Protein AF-A0A3D2GHS1-F1 (afdb_monomer)

Solvent-accessible surface area (backbone atoms only — not comparable to full-atom values): 6713 Å² total; per-residue (Å²): 145,74,76,68,69,67,59,64,66,64,78,75,52,64,68,29,46,58,65,53,47,13,62,74,72,74,47,53,52,70,56,50,51,50,31,44,78,68,70,73,41,87,66,47,79,58,88,96,42,57,37,30,48,46,70,58,51,56,49,49,53,73,76,35,64,74,86,69,61,77,65,59,56,56,53,44,51,57,50,50,48,55,48,50,61,51,25,64,77,65,73,54,51,75,66,57,54,54,51,50,57,51,51,56,54,51,49,61,63,72,78,105

Radius of gyration: 18.43 Å; Cα contacts (8 Å, |Δi|>4): 65; chains: 1; bounding box: 48×38×33 Å

Sequence (112 aa):
MLYFTREVSTMIKAIMNVEDVARYLGFSVKKIYRLVETNKMPASKVGRQYRFIKDVVDRWLKDSDILIRPDWDKRLDTVLGRMRARASRKNISTEDIAREINQVRSQRRADA

Secondary structure (DSSP, 8-state):
--SSHHHHHGGG-SEE-HHHHHHHHT--HHHHHHHHHTT-S--EEETTEEEEEHHHHHHHHHHSGGGSSTHHHHHHHHHHHHHHHHHHTTT--HHHHHHHHHHHHHHHHH--

pLDDT: mean 71.22, std 17.88, range [35.19, 96.94]

Structure (mmCIF, N/CA/C/O backbone):
data_AF-A0A3D2GHS1-F1
#
_entry.id   AF-A0A3D2GHS1-F1
#
loop_
_atom_site.group_PDB
_atom_site.id
_atom_site.type_symbol
_atom_site.label_atom_id
_atom_site.label_alt_id
_atom_site.label_comp_id
_atom_site.label_asym_id
_atom_site.label_entity_id
_atom_site.label_seq_id
_atom_site.pdbx_PDB_ins_code
_atom_site.Cartn_x
_atom_site.Cartn_y
_atom_site.Cartn_z
_atom_site.occupancy
_atom_site.B_iso_or_equiv
_atom_site.auth_seq_id
_atom_site.auth_comp_id
_atom_site.auth_asym_id
_atom_site.auth_atom_id
_atom_site.pdbx_PDB_model_num
ATOM 1 N N . MET A 1 1 ? -12.716 25.317 -10.567 1.00 46.97 1 MET A N 1
ATOM 2 C CA . MET A 1 1 ? -13.426 24.110 -11.049 1.00 46.97 1 MET A CA 1
ATOM 3 C C . MET A 1 1 ? -12.522 23.295 -11.988 1.00 46.97 1 MET A C 1
ATOM 5 O O . MET A 1 1 ? -12.867 23.076 -13.133 1.00 46.97 1 MET A O 1
ATOM 9 N N . LEU A 1 2 ? -11.335 22.876 -11.523 1.00 43.06 2 LEU A N 1
ATOM 10 C CA . LEU A 1 2 ? -10.366 22.089 -12.318 1.00 43.06 2 LEU A CA 1
ATOM 11 C C . LEU A 1 2 ? -9.670 20.978 -11.503 1.00 43.06 2 LEU A C 1
ATOM 13 O O . LEU A 1 2 ? -8.741 20.342 -11.982 1.00 43.06 2 LEU A O 1
ATOM 17 N N . TYR A 1 3 ? -10.112 20.713 -10.269 1.00 35.19 3 TYR A N 1
ATOM 18 C CA . TYR A 1 3 ? -9.462 19.718 -9.405 1.00 35.19 3 TYR A CA 1
ATOM 19 C C . TYR A 1 3 ? -9.993 18.290 -9.602 1.00 35.19 3 TYR A C 1
ATOM 21 O O . TYR A 1 3 ? -9.329 17.341 -9.205 1.00 35.19 3 TYR A O 1
ATOM 29 N N . PHE A 1 4 ? -11.150 18.126 -10.254 1.00 43.00 4 PHE A N 1
ATOM 30 C CA . PHE A 1 4 ? -11.831 16.831 -10.370 1.00 43.00 4 PHE A CA 1
ATOM 31 C C . PHE A 1 4 ? -11.315 15.960 -11.531 1.00 43.00 4 PHE A C 1
ATOM 33 O O . PHE A 1 4 ? -11.301 14.737 -11.443 1.00 43.00 4 PHE A O 1
ATOM 40 N N . THR A 1 5 ? -10.810 16.565 -12.610 1.00 45.31 5 THR A N 1
ATOM 41 C CA . THR A 1 5 ? -10.343 15.828 -13.801 1.00 45.31 5 THR A CA 1
ATOM 42 C C . THR A 1 5 ? -9.031 15.070 -13.581 1.00 45.31 5 THR A C 1
ATOM 44 O O . THR A 1 5 ? -8.785 14.065 -14.247 1.00 45.31 5 THR A O 1
ATOM 47 N N . ARG A 1 6 ? -8.192 15.490 -12.625 1.00 47.44 6 ARG A N 1
ATOM 48 C CA . ARG A 1 6 ? -6.898 14.834 -12.356 1.00 47.44 6 ARG A CA 1
ATOM 49 C C . ARG A 1 6 ? -7.046 13.483 -11.645 1.00 47.44 6 ARG A C 1
ATOM 51 O O . ARG A 1 6 ? -6.188 12.615 -11.790 1.00 47.44 6 ARG A O 1
ATOM 58 N N . GLU A 1 7 ? -8.128 13.293 -10.895 1.00 49.94 7 GLU A N 1
ATOM 59 C CA . GLU A 1 7 ? -8.328 12.105 -10.060 1.00 49.94 7 GLU A CA 1
ATOM 60 C C . GLU A 1 7 ? -8.790 10.896 -10.893 1.00 49.94 7 GLU A C 1
ATOM 62 O O . GLU A 1 7 ? -8.254 9.797 -10.744 1.00 49.94 7 GLU A O 1
ATOM 67 N N . VAL A 1 8 ? -9.670 11.121 -11.875 1.00 49.28 8 VAL A N 1
ATOM 68 C CA . VAL A 1 8 ? -10.213 10.065 -12.752 1.00 49.28 8 VAL A CA 1
ATOM 69 C C . VAL A 1 8 ? -9.146 9.482 -13.692 1.00 49.28 8 VAL A C 1
ATOM 71 O O . VAL A 1 8 ? -9.119 8.276 -13.923 1.00 49.28 8 VAL A O 1
ATOM 74 N N . SER A 1 9 ? -8.191 10.294 -14.163 1.00 49.38 9 SER A N 1
ATOM 75 C CA . SER A 1 9 ? -7.097 9.828 -15.038 1.00 49.38 9 SER A CA 1
ATOM 76 C C . SER A 1 9 ? -6.166 8.809 -14.358 1.00 49.38 9 SER A C 1
ATOM 78 O O . SER A 1 9 ? -5.559 7.974 -15.027 1.00 49.38 9 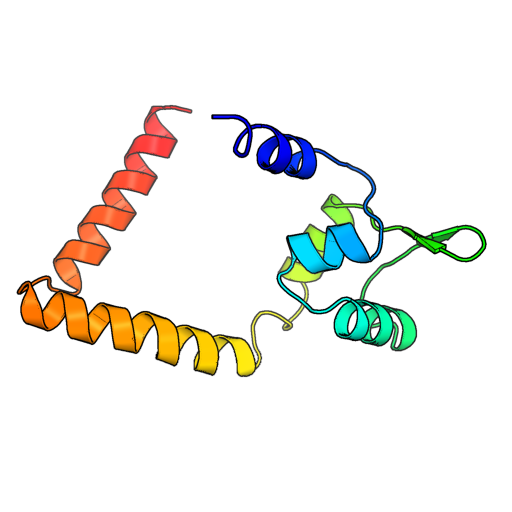SER A O 1
ATOM 80 N N . THR A 1 10 ? -6.093 8.815 -13.022 1.00 52.06 10 THR A N 1
ATOM 81 C CA . THR A 1 10 ? -5.255 7.872 -12.262 1.00 52.06 10 THR A CA 1
ATOM 82 C C . THR A 1 10 ? -5.864 6.460 -12.223 1.00 52.06 10 THR A C 1
ATOM 84 O O . THR A 1 10 ? -5.143 5.483 -12.036 1.00 52.06 10 THR A O 1
ATOM 87 N N . MET A 1 11 ? -7.177 6.319 -12.446 1.00 51.94 11 MET A N 1
ATOM 88 C CA . MET A 1 11 ? -7.897 5.050 -12.278 1.00 51.94 11 MET A CA 1
ATOM 89 C C . MET A 1 11 ? -7.727 4.032 -13.423 1.00 51.94 11 MET A C 1
ATOM 91 O O . MET A 1 11 ? -8.156 2.891 -13.263 1.00 51.94 11 MET A O 1
ATOM 95 N N . ILE A 1 12 ? -7.070 4.390 -14.537 1.00 52.94 12 ILE A N 1
ATOM 96 C CA . ILE A 1 12 ? -6.928 3.529 -15.736 1.00 52.94 12 ILE A CA 1
ATOM 97 C C . ILE A 1 12 ? -5.456 3.358 -16.156 1.00 52.94 12 ILE A C 1
ATOM 99 O O . ILE A 1 12 ? -5.125 3.280 -17.336 1.00 52.94 12 ILE A O 1
ATOM 103 N N . LYS A 1 13 ? -4.513 3.335 -15.210 1.00 63.03 13 LYS A N 1
ATOM 104 C CA . LYS A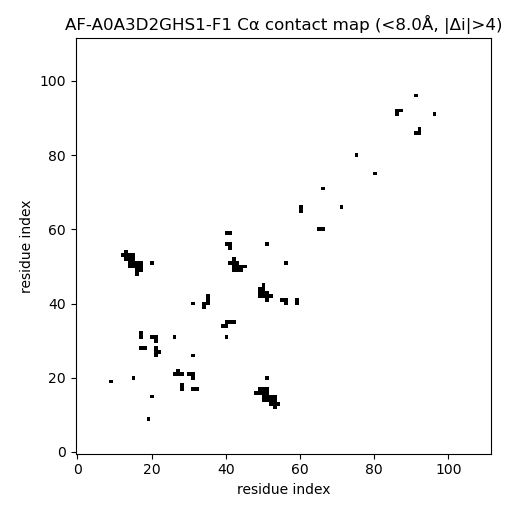 1 13 ? -3.109 3.061 -15.547 1.00 63.03 13 LYS A CA 1
ATOM 105 C C . LYS A 1 13 ? -2.794 1.586 -15.312 1.00 63.03 13 LYS A C 1
ATOM 107 O O . LYS A 1 13 ? -2.743 1.138 -14.171 1.00 63.03 13 LYS A O 1
ATOM 112 N N . ALA A 1 14 ? -2.555 0.841 -16.393 1.00 82.94 14 ALA A N 1
ATOM 113 C CA . ALA A 1 14 ? -2.209 -0.583 -16.319 1.00 82.94 14 ALA A CA 1
ATOM 114 C C . ALA A 1 14 ? -0.892 -0.832 -15.556 1.00 82.94 14 ALA A C 1
ATOM 116 O O . ALA A 1 14 ? -0.761 -1.837 -14.860 1.00 82.94 14 ALA A O 1
ATOM 117 N N . ILE A 1 15 ? 0.060 0.108 -15.655 1.00 91.50 15 ILE A N 1
ATOM 118 C CA . ILE A 1 15 ? 1.361 0.061 -14.976 1.00 91.50 15 ILE A CA 1
ATOM 119 C C . ILE A 1 15 ? 1.510 1.260 -14.035 1.00 91.50 15 ILE A C 1
ATOM 121 O O . ILE A 1 15 ? 1.553 2.416 -14.464 1.00 91.50 15 ILE A O 1
ATOM 125 N N . MET A 1 16 ? 1.672 0.975 -12.751 1.00 92.81 16 MET A N 1
ATOM 126 C CA . MET A 1 16 ? 1.856 1.945 -11.676 1.00 92.81 16 MET A CA 1
ATOM 127 C C . MET A 1 16 ? 3.324 2.016 -11.232 1.00 92.81 16 MET A C 1
ATOM 129 O O . MET A 1 16 ? 4.074 1.041 -11.340 1.00 92.81 16 MET A O 1
ATOM 133 N N . ASN A 1 17 ? 3.751 3.182 -10.743 1.00 95.31 17 ASN A N 1
ATOM 134 C CA . ASN A 1 17 ? 4.965 3.318 -9.928 1.00 95.31 17 ASN A CA 1
ATOM 135 C C . ASN A 1 17 ? 4.619 3.172 -8.431 1.00 95.31 17 ASN A C 1
ATOM 137 O O . ASN A 1 17 ? 3.470 2.914 -8.067 1.00 95.31 17 ASN A O 1
ATOM 141 N N . VAL A 1 18 ? 5.615 3.324 -7.558 1.00 95.25 18 VAL A N 1
ATOM 142 C CA . VAL A 1 18 ? 5.438 3.174 -6.105 1.00 95.25 18 VAL A CA 1
ATOM 143 C C . VAL A 1 18 ? 4.450 4.205 -5.551 1.00 95.25 18 VAL A C 1
ATOM 145 O O . VAL A 1 18 ? 3.630 3.871 -4.698 1.00 95.25 18 VAL A O 1
ATOM 148 N N . GLU A 1 19 ? 4.493 5.445 -6.037 1.00 93.44 19 GLU A N 1
ATOM 149 C CA . GLU A 1 19 ? 3.606 6.530 -5.611 1.00 93.44 19 GLU A CA 1
ATOM 150 C C . GLU A 1 19 ? 2.154 6.289 -6.034 1.00 93.44 19 GLU A C 1
ATOM 152 O O . GLU A 1 19 ? 1.232 6.525 -5.252 1.00 93.44 19 GLU A O 1
ATOM 157 N N . ASP A 1 20 ? 1.952 5.801 -7.257 1.00 89.56 20 ASP A N 1
ATOM 158 C CA . ASP A 1 20 ? 0.650 5.444 -7.811 1.00 89.56 20 ASP A CA 1
ATOM 159 C C . ASP A 1 20 ? 0.034 4.300 -6.993 1.00 89.56 20 ASP A C 1
ATOM 161 O O . ASP A 1 20 ? -1.113 4.412 -6.569 1.00 89.56 20 ASP A O 1
ATOM 165 N N . VAL A 1 21 ? 0.809 3.261 -6.662 1.00 89.25 21 VAL A N 1
ATOM 166 C CA . VAL A 1 21 ? 0.358 2.159 -5.793 1.00 89.25 21 VAL A CA 1
ATOM 167 C C . VAL A 1 21 ? 0.077 2.6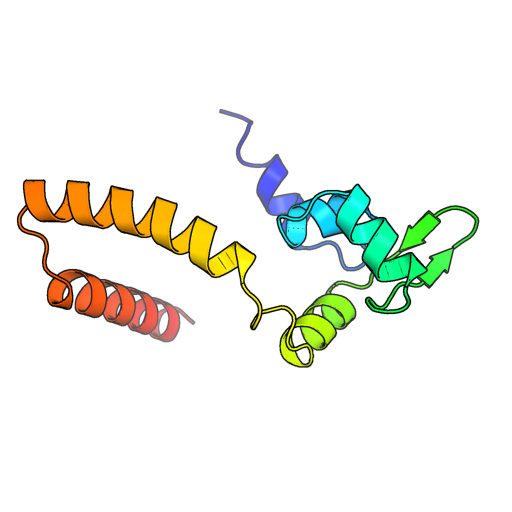25 -4.369 1.00 89.25 21 VAL A C 1
ATOM 169 O O . VAL A 1 21 ? -0.928 2.237 -3.780 1.00 89.25 21 VAL A O 1
ATOM 172 N N . ALA A 1 22 ? 0.944 3.458 -3.794 1.00 85.88 22 ALA A N 1
ATOM 173 C CA . ALA A 1 22 ? 0.746 3.999 -2.454 1.00 85.88 22 ALA A CA 1
ATOM 174 C C . ALA A 1 22 ? -0.583 4.764 -2.366 1.00 85.88 22 ALA A C 1
ATOM 176 O O . ALA A 1 22 ? -1.375 4.533 -1.451 1.00 85.88 22 ALA A O 1
ATOM 177 N N . ARG A 1 23 ? -0.863 5.607 -3.367 1.00 82.12 23 ARG A N 1
ATOM 178 C CA . ARG A 1 23 ? -2.136 6.322 -3.503 1.00 82.12 23 ARG A CA 1
ATOM 179 C C . ARG A 1 23 ? -3.300 5.355 -3.712 1.00 82.12 23 ARG A C 1
ATOM 181 O O . ARG A 1 23 ? -4.306 5.485 -3.025 1.00 82.12 23 ARG A O 1
ATOM 188 N N . TYR A 1 24 ? -3.141 4.381 -4.607 1.00 82.56 24 TYR A N 1
ATOM 189 C CA . TYR A 1 24 ? -4.161 3.388 -4.943 1.00 82.56 24 TYR A CA 1
ATOM 190 C C . TYR A 1 24 ? -4.595 2.557 -3.727 1.00 82.56 24 TYR A C 1
ATOM 192 O O . TYR A 1 24 ? -5.786 2.367 -3.501 1.00 82.56 24 TYR A O 1
ATOM 200 N N . LEU A 1 25 ? -3.639 2.121 -2.903 1.00 81.88 25 LEU A N 1
ATOM 201 C CA . LEU A 1 25 ? -3.886 1.303 -1.709 1.00 81.88 25 LEU A CA 1
ATOM 202 C C . LEU A 1 25 ? -4.145 2.124 -0.437 1.00 81.88 25 LEU A C 1
ATOM 204 O O . LEU A 1 25 ? -4.447 1.561 0.615 1.00 81.88 25 LEU A O 1
ATOM 208 N N . GLY A 1 26 ? -3.974 3.448 -0.493 1.00 76.31 26 GLY A N 1
ATOM 209 C CA . GLY A 1 26 ? -4.033 4.317 0.685 1.00 76.31 26 GLY A CA 1
ATOM 210 C C . GLY A 1 26 ? -2.923 4.041 1.709 1.00 76.31 26 GLY A C 1
ATOM 211 O O . GLY A 1 26 ? -3.119 4.253 2.909 1.00 76.31 26 GLY A O 1
ATOM 212 N N . PHE A 1 27 ? -1.770 3.544 1.259 1.00 82.88 27 PHE A N 1
ATOM 213 C CA . PHE A 1 27 ? -0.589 3.268 2.079 1.00 82.88 27 PHE A CA 1
ATOM 214 C C . PHE A 1 27 ? 0.477 4.350 1.904 1.00 82.88 27 PHE A C 1
ATOM 216 O O . PHE A 1 27 ? 0.494 5.091 0.927 1.00 82.88 27 PHE A O 1
ATOM 223 N N . SER A 1 28 ? 1.414 4.438 2.850 1.00 86.50 28 SER A N 1
ATOM 224 C CA . SER A 1 28 ? 2.594 5.278 2.654 1.00 86.50 28 SER A CA 1
ATOM 225 C C . SER A 1 28 ? 3.547 4.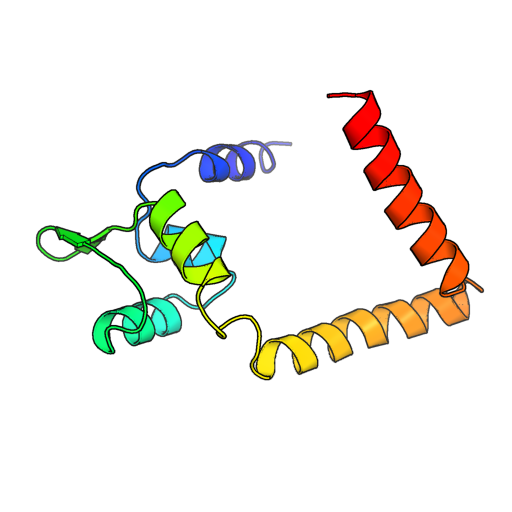635 1.644 1.00 86.50 28 SER A C 1
ATOM 227 O O . SER A 1 28 ? 3.705 3.414 1.615 1.00 86.50 28 SER A O 1
ATOM 229 N N . VAL A 1 29 ? 4.260 5.459 0.875 1.00 91.81 29 VAL A N 1
ATOM 230 C CA . VAL A 1 29 ? 5.331 5.014 -0.038 1.00 91.81 29 VAL A CA 1
ATOM 231 C C . VAL A 1 29 ? 6.349 4.125 0.691 1.00 91.81 29 VAL A C 1
ATOM 233 O O . VAL A 1 29 ? 6.719 3.064 0.196 1.00 91.81 29 VAL A O 1
ATOM 236 N N . LYS A 1 30 ? 6.716 4.484 1.931 1.00 93.19 30 LYS A N 1
ATOM 237 C CA . LYS A 1 30 ? 7.591 3.678 2.802 1.00 93.19 30 LYS A CA 1
ATOM 238 C C . LYS A 1 30 ? 7.036 2.274 3.070 1.00 93.19 30 LYS A C 1
ATOM 240 O O . LYS A 1 30 ? 7.801 1.314 3.117 1.00 93.19 30 LYS A O 1
ATOM 245 N N . LYS A 1 31 ? 5.719 2.141 3.267 1.00 90.06 31 LYS A N 1
ATOM 246 C CA . LYS A 1 31 ? 5.072 0.835 3.453 1.00 90.06 31 LYS A CA 1
ATOM 247 C C . LYS A 1 31 ? 5.134 0.011 2.168 1.00 90.06 31 LYS A C 1
ATOM 249 O O . LYS A 1 31 ? 5.422 -1.176 2.263 1.00 90.06 31 LYS A O 1
ATOM 254 N N . ILE A 1 32 ? 4.933 0.627 1.001 1.00 93.00 32 ILE A N 1
ATOM 255 C CA . ILE A 1 32 ? 5.067 -0.067 -0.289 1.00 93.00 32 ILE A CA 1
ATOM 256 C C . ILE A 1 32 ? 6.498 -0.575 -0.493 1.00 93.00 32 ILE A C 1
ATOM 258 O O . ILE A 1 32 ? 6.668 -1.763 -0.749 1.00 93.00 32 ILE A O 1
ATOM 262 N N . TYR A 1 33 ? 7.523 0.261 -0.283 1.00 95.19 33 TYR A N 1
ATOM 263 C CA . TYR A 1 33 ? 8.924 -0.183 -0.356 1.00 95.19 33 TYR A CA 1
ATOM 264 C C . TYR A 1 33 ? 9.201 -1.369 0.566 1.00 95.19 33 TYR A C 1
ATOM 266 O O . TYR A 1 33 ? 9.691 -2.392 0.104 1.00 95.19 33 TYR A O 1
ATOM 274 N N . ARG A 1 34 ? 8.786 -1.289 1.837 1.00 93.38 34 ARG A N 1
ATOM 275 C CA . ARG A 1 34 ? 8.947 -2.396 2.789 1.00 93.38 34 ARG A CA 1
ATOM 276 C C . ARG A 1 34 ? 8.283 -3.682 2.296 1.00 93.38 34 ARG A C 1
ATOM 278 O O . ARG A 1 34 ? 8.848 -4.757 2.460 1.00 93.38 34 ARG A O 1
ATOM 285 N N . LEU A 1 35 ? 7.073 -3.598 1.744 1.00 91.00 35 LEU A N 1
ATOM 286 C CA . LEU A 1 35 ? 6.359 -4.772 1.237 1.00 91.00 35 LEU A CA 1
ATOM 287 C C . LEU A 1 35 ? 7.086 -5.405 0.047 1.00 91.00 35 LEU A C 1
ATOM 289 O O . LEU A 1 35 ? 7.185 -6.625 -0.009 1.00 91.00 35 LEU A O 1
ATOM 293 N N . VAL A 1 36 ? 7.636 -4.596 -0.857 1.00 94.81 36 VAL A N 1
ATOM 294 C CA . VAL A 1 36 ? 8.426 -5.089 -1.993 1.00 94.81 36 VAL A CA 1
ATOM 295 C C . VAL A 1 36 ? 9.757 -5.685 -1.530 1.00 94.81 36 VAL A C 1
ATOM 297 O O . VAL A 1 36 ? 10.082 -6.807 -1.892 1.00 94.81 36 VAL A O 1
ATOM 300 N N . GLU A 1 37 ? 10.502 -4.983 -0.675 1.00 93.12 37 GLU A N 1
ATOM 301 C CA . GLU A 1 37 ? 11.806 -5.425 -0.152 1.00 93.12 37 GLU A CA 1
ATOM 302 C C . GLU A 1 37 ? 11.709 -6.706 0.684 1.00 93.12 37 GLU A C 1
ATOM 304 O O . GLU A 1 37 ? 12.642 -7.502 0.714 1.00 93.12 37 GLU A O 1
ATOM 309 N N . THR A 1 38 ? 10.570 -6.926 1.348 1.00 91.44 38 THR A N 1
ATOM 310 C CA . THR A 1 38 ? 10.299 -8.158 2.106 1.00 91.44 38 THR A CA 1
ATOM 311 C C . THR A 1 38 ? 9.640 -9.254 1.266 1.00 91.44 38 THR A C 1
ATOM 313 O O . THR A 1 38 ? 9.199 -10.252 1.831 1.00 91.44 38 THR A O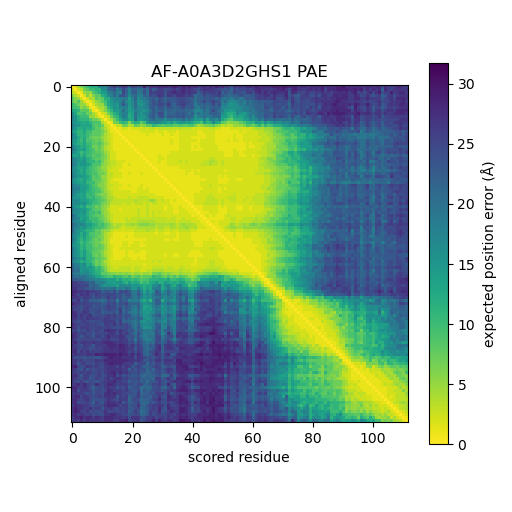 1
ATOM 316 N N . ASN A 1 39 ? 9.559 -9.087 -0.062 1.00 90.25 39 ASN A N 1
ATOM 317 C CA . ASN A 1 39 ? 8.892 -10.000 -1.002 1.00 90.25 39 ASN A CA 1
ATOM 318 C C . ASN A 1 39 ? 7.426 -10.306 -0.641 1.00 90.25 39 ASN A C 1
ATOM 320 O O . ASN A 1 39 ? 6.886 -11.350 -0.997 1.00 90.25 39 ASN A O 1
ATOM 324 N N . LYS A 1 40 ? 6.762 -9.388 0.068 1.00 88.00 40 LYS A N 1
ATOM 325 C CA . LYS A 1 40 ? 5.356 -9.506 0.478 1.00 88.00 40 LYS A CA 1
ATOM 326 C C . LYS A 1 40 ? 4.386 -8.890 -0.518 1.00 88.00 40 LYS A C 1
ATOM 328 O O . LYS A 1 40 ? 3.187 -9.023 -0.313 1.00 88.00 40 LYS A O 1
ATOM 333 N N . MET A 1 41 ? 4.876 -8.206 -1.550 1.00 91.88 41 MET A N 1
ATOM 334 C CA . MET A 1 41 ? 4.071 -7.599 -2.608 1.00 91.88 41 MET A CA 1
ATOM 335 C C . MET A 1 41 ? 4.714 -7.851 -3.977 1.00 91.88 41 MET A C 1
ATOM 337 O O . MET A 1 41 ? 5.918 -7.623 -4.117 1.00 91.88 41 MET A O 1
ATOM 341 N N . PRO A 1 42 ? 3.940 -8.269 -4.995 1.00 93.88 42 PRO A N 1
ATOM 342 C CA . PRO A 1 42 ? 4.466 -8.469 -6.337 1.00 93.88 42 PRO A CA 1
ATOM 343 C C . PRO A 1 42 ? 4.845 -7.132 -6.981 1.00 93.88 42 PRO A C 1
ATOM 345 O O . PRO A 1 42 ? 4.044 -6.198 -7.038 1.00 93.88 42 PRO A O 1
ATOM 348 N N . ALA A 1 43 ? 6.068 -7.059 -7.500 1.00 96.44 43 ALA A N 1
ATOM 349 C CA . ALA A 1 43 ? 6.582 -5.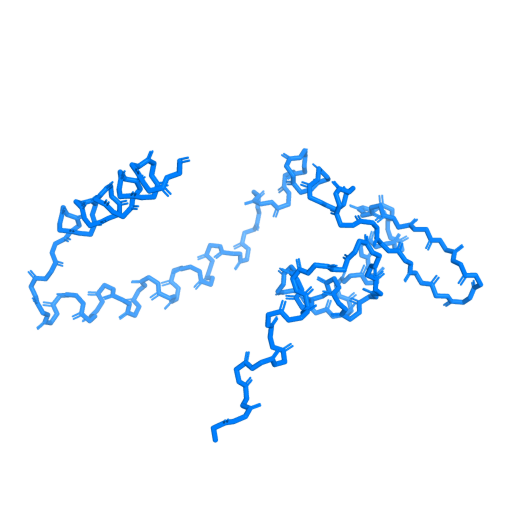918 -8.245 1.00 96.44 43 ALA A CA 1
ATOM 350 C C . ALA A 1 43 ? 7.635 -6.372 -9.261 1.00 96.44 43 ALA A C 1
ATOM 352 O O . ALA A 1 43 ? 8.375 -7.326 -9.021 1.00 96.44 43 ALA A O 1
ATOM 353 N N . SER A 1 44 ? 7.752 -5.650 -10.373 1.00 95.56 44 SER A N 1
ATOM 354 C CA . SER A 1 44 ? 8.837 -5.823 -11.340 1.00 95.56 44 SER A CA 1
ATOM 355 C C . SER A 1 44 ? 9.879 -4.728 -11.144 1.00 95.56 44 SER A C 1
ATOM 357 O O . SER A 1 44 ? 9.548 -3.540 -11.125 1.00 95.56 44 SER A O 1
ATOM 359 N N . LYS A 1 45 ? 11.152 -5.110 -11.020 1.00 94.44 45 LYS A N 1
ATOM 360 C CA . LYS A 1 45 ? 12.262 -4.155 -10.971 1.00 94.44 45 LYS A CA 1
ATOM 361 C C . LYS A 1 45 ? 12.701 -3.817 -12.393 1.00 94.44 45 LYS A C 1
ATOM 363 O O . LYS A 1 45 ? 13.241 -4.666 -13.093 1.00 94.44 45 LYS A O 1
ATOM 368 N N . VAL A 1 46 ? 12.472 -2.577 -12.812 1.00 92.69 46 VAL A N 1
ATOM 369 C CA . VAL A 1 46 ? 12.858 -2.064 -14.133 1.00 92.69 46 VAL A CA 1
ATOM 370 C C . VAL A 1 46 ? 13.891 -0.961 -13.920 1.00 92.69 46 VAL A C 1
ATOM 372 O O . VAL A 1 46 ? 13.575 0.146 -13.476 1.00 92.69 46 VAL A O 1
ATOM 375 N N . GLY A 1 47 ? 15.160 -1.294 -14.163 1.00 93.19 47 GLY A N 1
ATOM 376 C CA . GLY A 1 47 ? 16.292 -0.440 -13.807 1.00 93.19 47 GLY A CA 1
ATOM 377 C C . GLY A 1 47 ? 16.348 -0.180 -12.297 1.00 93.19 47 GLY A C 1
ATOM 378 O O . GLY A 1 47 ? 16.493 -1.102 -11.494 1.00 93.19 47 GLY A O 1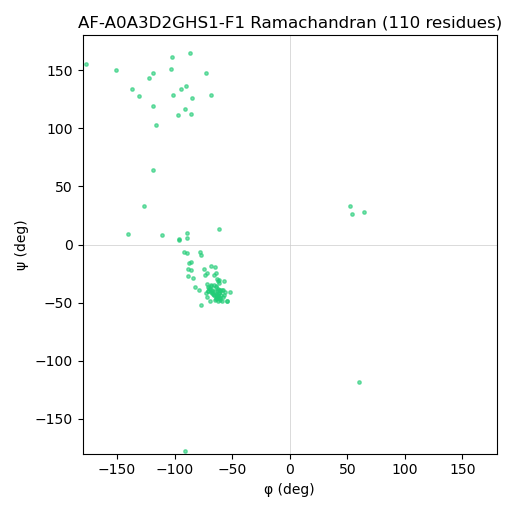
ATOM 379 N N . ARG A 1 48 ? 16.226 1.093 -11.903 1.00 92.81 48 ARG A N 1
ATOM 380 C CA . ARG A 1 48 ? 16.225 1.531 -10.492 1.00 92.81 48 ARG A CA 1
ATOM 381 C C . ARG A 1 48 ? 14.825 1.714 -9.901 1.00 92.81 48 ARG A C 1
ATOM 383 O O . ARG A 1 48 ? 14.708 2.178 -8.773 1.00 92.81 48 ARG A O 1
ATOM 390 N N . GLN A 1 49 ? 13.773 1.397 -10.651 1.00 93.44 49 GLN A N 1
ATOM 391 C CA . GLN A 1 49 ? 12.393 1.669 -10.252 1.00 93.44 49 GLN A CA 1
ATOM 392 C C . GLN A 1 49 ? 11.590 0.378 -10.126 1.00 93.44 49 GLN A C 1
ATOM 394 O O . GLN A 1 49 ? 11.789 -0.569 -10.888 1.00 93.44 49 GLN A O 1
ATOM 399 N N . TYR A 1 50 ? 10.641 0.368 -9.192 1.00 96.94 50 TYR A N 1
ATOM 400 C CA . TYR A 1 50 ? 9.625 -0.675 -9.118 1.00 96.94 50 TYR A CA 1
ATOM 401 C C . TYR A 1 50 ? 8.402 -0.292 -9.942 1.00 96.94 50 TYR A C 1
ATOM 403 O O . TYR A 1 50 ? 7.936 0.853 -9.913 1.00 96.94 50 TYR A O 1
ATOM 411 N N . ARG A 1 51 ? 7.894 -1.272 -10.683 1.00 96.12 51 ARG A N 1
ATOM 412 C CA . ARG A 1 51 ? 6.687 -1.179 -11.495 1.00 96.12 51 ARG A CA 1
ATOM 413 C C . ARG A 1 51 ? 5.696 -2.240 -11.057 1.00 96.12 51 ARG A C 1
ATOM 415 O O . ARG A 1 51 ? 6.079 -3.354 -10.706 1.00 96.12 51 ARG A O 1
ATOM 422 N N . PHE A 1 52 ? 4.425 -1.872 -11.095 1.00 95.25 52 PHE A N 1
ATOM 423 C CA . PHE A 1 52 ? 3.335 -2.696 -10.598 1.00 95.25 52 PHE A CA 1
ATOM 424 C C . PHE A 1 52 ? 2.246 -2.765 -11.652 1.00 95.25 52 PHE A C 1
ATOM 426 O O . PHE A 1 52 ? 1.789 -1.732 -12.134 1.00 95.25 52 PHE A O 1
ATOM 433 N N . ILE A 1 53 ? 1.825 -3.974 -12.001 1.00 93.38 53 ILE A N 1
ATOM 434 C CA . ILE A 1 53 ? 0.666 -4.171 -12.867 1.00 93.38 53 ILE A CA 1
ATOM 435 C C . ILE A 1 53 ? -0.568 -4.148 -11.976 1.00 93.38 53 ILE A C 1
ATOM 437 O O . ILE A 1 53 ? -0.629 -4.907 -11.005 1.00 93.38 53 ILE A O 1
ATOM 441 N N . LYS A 1 54 ? -1.540 -3.290 -12.293 1.00 86.06 54 LYS A N 1
ATOM 442 C CA . LYS A 1 54 ? -2.733 -3.109 -11.457 1.00 86.06 54 LYS A CA 1
ATOM 443 C C . LYS A 1 54 ? -3.455 -4.427 -11.186 1.00 86.06 54 LYS A C 1
ATOM 445 O O . LYS A 1 54 ? -3.668 -4.761 -10.031 1.00 86.06 54 LYS A O 1
ATOM 450 N N . ASP A 1 55 ? -3.711 -5.220 -12.218 1.00 87.62 55 ASP A N 1
ATOM 451 C CA . ASP A 1 55 ? -4.431 -6.491 -12.075 1.00 87.62 55 ASP A CA 1
ATOM 452 C C . ASP A 1 55 ? -3.697 -7.506 -11.187 1.00 87.62 55 ASP A C 1
ATOM 454 O O . ASP A 1 55 ? -4.322 -8.303 -10.487 1.00 87.62 55 ASP A O 1
ATOM 458 N N . VAL A 1 56 ? -2.361 -7.468 -11.186 1.00 92.00 56 VAL A N 1
ATOM 459 C CA . VAL A 1 56 ? -1.534 -8.324 -10.327 1.00 92.00 56 VAL A CA 1
ATOM 460 C C . VAL A 1 56 ? -1.613 -7.859 -8.876 1.00 92.00 56 VAL A C 1
ATOM 462 O O . VAL A 1 56 ? -1.744 -8.692 -7.982 1.00 92.00 56 VAL A O 1
ATOM 465 N N . VAL A 1 57 ? -1.583 -6.544 -8.636 1.00 89.31 57 VAL A N 1
ATOM 466 C CA . VAL A 1 57 ? -1.801 -5.966 -7.301 1.00 89.31 57 VAL A CA 1
ATOM 467 C C . VAL A 1 57 ? -3.206 -6.300 -6.800 1.00 89.31 57 VAL A C 1
ATOM 469 O O . VAL A 1 57 ? -3.353 -6.734 -5.662 1.00 89.31 57 VAL A O 1
ATOM 472 N N . ASP A 1 58 ? -4.2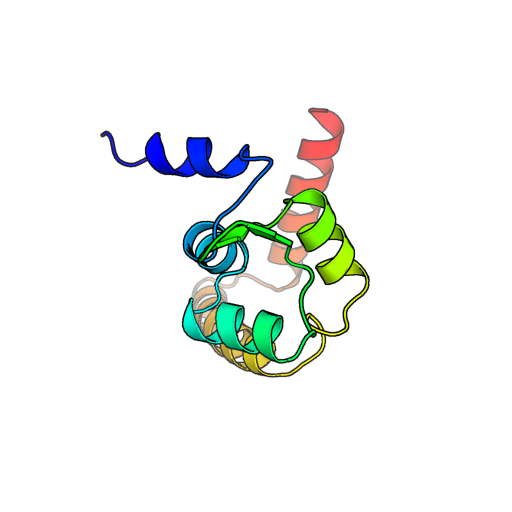23 -6.176 -7.649 1.00 86.06 58 ASP A N 1
ATOM 473 C CA . ASP A 1 58 ? -5.615 -6.464 -7.299 1.00 86.06 58 ASP A CA 1
ATOM 474 C C . ASP A 1 58 ? -5.816 -7.937 -6.939 1.00 86.06 58 ASP A C 1
ATOM 476 O O . ASP A 1 58 ? -6.499 -8.251 -5.965 1.00 86.06 58 ASP A O 1
ATOM 480 N N . ARG A 1 59 ? -5.209 -8.853 -7.703 1.00 86.00 59 ARG A N 1
ATOM 481 C CA . ARG A 1 59 ? -5.240 -10.289 -7.399 1.00 86.00 59 ARG A CA 1
ATOM 482 C C . ARG A 1 59 ? -4.508 -10.594 -6.099 1.00 86.00 59 ARG A C 1
ATOM 484 O O . ARG A 1 59 ? -5.067 -11.243 -5.227 1.00 86.00 59 ARG A O 1
ATOM 491 N N . TRP A 1 60 ? -3.307 -10.048 -5.934 1.00 88.62 60 TRP A N 1
ATOM 492 C CA . TRP A 1 60 ? -2.548 -10.197 -4.700 1.00 88.62 60 TRP A CA 1
ATOM 493 C C . TRP A 1 60 ? -3.330 -9.711 -3.480 1.00 88.62 60 TRP A C 1
ATOM 495 O O . TRP A 1 60 ? -3.319 -10.398 -2.470 1.00 88.62 60 TRP A O 1
ATOM 505 N N . LEU A 1 61 ? -4.055 -8.591 -3.557 1.00 82.38 61 LEU A N 1
ATOM 506 C CA . LEU A 1 61 ? -4.900 -8.126 -2.450 1.00 82.38 61 LEU A CA 1
ATOM 507 C C . LEU A 1 61 ? -6.028 -9.097 -2.103 1.00 82.38 61 LEU A C 1
ATOM 509 O O . LEU A 1 61 ? -6.353 -9.225 -0.928 1.00 82.38 61 LEU A O 1
ATOM 513 N N . LYS A 1 62 ? -6.643 -9.733 -3.106 1.00 78.50 62 LYS A N 1
ATOM 514 C CA . LYS A 1 62 ? -7.715 -10.719 -2.896 1.00 78.50 62 LYS A CA 1
ATOM 515 C C . LYS A 1 62 ? -7.193 -11.982 -2.223 1.00 78.50 62 LYS A C 1
ATOM 517 O O . LYS A 1 62 ? -7.869 -12.520 -1.355 1.00 78.50 62 LYS A O 1
ATOM 522 N N . ASP A 1 63 ? -6.000 -12.411 -2.616 1.00 77.62 63 ASP A N 1
ATOM 523 C CA . ASP A 1 63 ? -5.381 -13.643 -2.127 1.00 77.62 63 ASP A CA 1
ATOM 524 C C . ASP A 1 63 ? -4.604 -13.423 -0.815 1.00 77.62 63 ASP A C 1
ATOM 526 O O . ASP A 1 63 ? -4.249 -14.376 -0.124 1.00 77.62 63 ASP A O 1
ATOM 530 N N . SER A 1 64 ? -4.319 -12.167 -0.461 1.00 66.25 64 SER A N 1
ATOM 531 C CA . SER A 1 64 ? -3.568 -11.815 0.742 1.00 66.25 64 SER A CA 1
ATOM 532 C C . SER A 1 64 ? -4.484 -11.507 1.923 1.00 66.25 64 SER A C 1
ATOM 534 O O . SER A 1 64 ? -5.313 -10.602 1.859 1.00 66.25 64 SER A O 1
ATOM 536 N N . ASP A 1 65 ? -4.165 -12.075 3.086 1.00 62.59 65 ASP A N 1
ATOM 537 C CA . ASP A 1 65 ? -4.689 -11.687 4.413 1.00 62.59 65 ASP A CA 1
ATOM 538 C C . ASP A 1 65 ? -4.341 -10.235 4.831 1.00 62.59 65 ASP A C 1
ATOM 540 O O . ASP A 1 65 ? -4.490 -9.833 5.981 1.00 62.59 65 ASP A O 1
ATOM 544 N N . ILE A 1 66 ? -3.860 -9.390 3.917 1.00 59.25 66 ILE A N 1
ATOM 545 C CA . ILE A 1 66 ? -3.518 -7.983 4.177 1.00 59.25 66 ILE A CA 1
ATOM 546 C C . ILE A 1 66 ? -4.758 -7.156 4.523 1.00 59.25 66 ILE A C 1
ATOM 548 O O . ILE A 1 66 ? -4.641 -6.165 5.247 1.00 59.25 66 ILE A O 1
ATOM 552 N N . LEU A 1 67 ? -5.934 -7.571 4.045 1.00 53.19 67 LEU A N 1
ATOM 553 C CA . LEU A 1 67 ? -7.216 -7.013 4.479 1.00 53.19 67 LEU A CA 1
ATOM 554 C C . LEU A 1 67 ? -7.657 -7.533 5.860 1.00 53.19 67 LEU A C 1
ATOM 556 O O . LEU A 1 67 ? -8.591 -6.986 6.436 1.00 53.19 67 LEU A O 1
ATOM 560 N N . ILE A 1 68 ? -6.967 -8.532 6.417 1.00 50.41 68 ILE A N 1
ATOM 561 C CA . ILE A 1 68 ? -7.273 -9.183 7.695 1.00 50.41 68 ILE A CA 1
ATOM 562 C C . ILE A 1 68 ? -6.081 -8.966 8.649 1.00 50.41 68 ILE A C 1
ATOM 564 O O . ILE A 1 68 ? -5.375 -9.907 9.000 1.00 50.41 68 ILE A O 1
ATOM 568 N N . ARG A 1 69 ? -5.792 -7.702 9.035 1.00 51.81 69 ARG A N 1
ATOM 569 C CA . ARG A 1 69 ? -4.953 -7.323 10.210 1.00 51.81 69 ARG A CA 1
ATOM 570 C C . ARG A 1 69 ? -4.851 -5.791 10.452 1.00 51.81 69 ARG A C 1
ATOM 572 O O . ARG A 1 69 ? -4.911 -4.999 9.516 1.00 51.81 69 ARG A O 1
ATOM 579 N N . PRO A 1 70 ? -4.571 -5.321 11.687 1.00 48.94 70 PRO A N 1
ATOM 580 C CA . PRO A 1 70 ? -5.521 -4.706 12.631 1.00 48.94 70 PRO A CA 1
ATOM 581 C C . PRO A 1 70 ? -5.562 -3.159 12.622 1.00 48.94 70 PRO A C 1
ATOM 583 O O . PRO A 1 70 ? -6.221 -2.546 13.457 1.00 48.94 70 PRO A O 1
ATOM 586 N N . ASP A 1 71 ? -4.832 -2.492 11.723 1.00 52.97 71 ASP A N 1
ATOM 587 C CA . ASP A 1 71 ? -4.771 -1.014 11.714 1.00 52.97 71 ASP A CA 1
ATOM 588 C C . ASP A 1 71 ? -5.928 -0.377 10.922 1.00 52.97 71 ASP A C 1
ATOM 590 O O . ASP A 1 71 ? -6.325 0.765 11.165 1.00 52.97 71 ASP A O 1
ATOM 594 N N . TRP A 1 72 ? -6.531 -1.144 10.008 1.00 55.72 72 TRP A N 1
ATOM 595 C CA . TRP A 1 72 ? -7.766 -0.743 9.337 1.00 55.72 72 TRP A CA 1
ATOM 596 C C . TRP A 1 72 ? -8.959 -0.724 10.290 1.00 55.72 72 TRP A C 1
ATOM 598 O O . TRP A 1 72 ? -9.750 0.210 10.194 1.00 55.72 72 TRP A O 1
ATOM 608 N N . ASP A 1 73 ? -9.033 -1.650 11.251 1.00 49.31 73 ASP A N 1
ATOM 609 C CA . ASP A 1 73 ? -10.081 -1.661 12.279 1.00 49.31 73 ASP A CA 1
ATOM 610 C C . ASP A 1 73 ? -10.027 -0.403 13.137 1.00 49.31 73 ASP A C 1
ATOM 612 O O . ASP A 1 73 ? -11.027 0.286 13.260 1.00 49.31 73 ASP A O 1
ATOM 616 N N . LYS A 1 74 ? -8.845 0.016 13.608 1.00 58.38 74 LYS A N 1
ATOM 617 C CA . LYS A 1 74 ? -8.717 1.269 14.377 1.00 58.38 74 LYS A CA 1
ATOM 618 C C . LYS A 1 74 ? -9.150 2.498 13.582 1.00 58.38 74 LYS A C 1
ATOM 620 O O . LYS A 1 74 ? -9.778 3.420 14.116 1.00 58.38 74 LYS A O 1
ATOM 625 N N . ARG A 1 75 ? -8.808 2.540 12.293 1.00 56.84 75 ARG A N 1
ATOM 626 C CA . ARG A 1 75 ? -9.192 3.646 11.410 1.00 56.84 75 ARG A CA 1
ATOM 627 C C . ARG A 1 75 ? -10.693 3.622 11.114 1.00 56.84 75 ARG A C 1
ATOM 629 O O . ARG A 1 75 ? -11.317 4.685 11.118 1.00 56.84 75 ARG A O 1
ATOM 636 N N . LEU A 1 76 ? -11.270 2.439 10.910 1.00 52.66 76 LEU A N 1
ATOM 637 C CA . LEU A 1 76 ? -12.708 2.225 10.762 1.00 52.66 76 LEU A CA 1
ATOM 638 C C . LEU A 1 76 ? -13.444 2.581 12.048 1.00 52.66 76 LEU A C 1
ATOM 640 O O . LEU A 1 76 ? -14.374 3.364 11.968 1.00 52.66 76 LEU A O 1
ATOM 644 N N . ASP A 1 77 ? -12.990 2.164 13.222 1.00 55.81 77 ASP A N 1
ATOM 645 C CA . ASP A 1 77 ? -13.572 2.526 14.518 1.00 55.81 77 ASP A CA 1
ATOM 646 C C . ASP A 1 77 ? -13.570 4.039 14.734 1.00 55.81 77 ASP A C 1
ATOM 648 O O . ASP A 1 77 ? -14.557 4.619 15.184 1.00 55.81 77 ASP A O 1
ATOM 652 N N . THR A 1 78 ? -12.503 4.720 14.314 1.00 64.31 78 THR A N 1
ATOM 653 C CA . THR A 1 78 ? -12.414 6.186 14.387 1.00 64.31 78 THR A CA 1
ATOM 654 C C . THR A 1 78 ? -13.372 6.879 13.409 1.00 64.31 78 THR A C 1
ATOM 656 O O . THR A 1 78 ? -13.927 7.945 13.700 1.00 64.31 78 THR A O 1
ATOM 659 N N . VAL A 1 79 ? -13.556 6.335 12.206 1.00 59.34 79 VAL A N 1
ATOM 660 C CA . VAL A 1 79 ? -14.463 6.899 11.192 1.00 59.34 79 VAL A CA 1
ATOM 661 C C . VAL A 1 79 ? -15.918 6.574 11.532 1.00 59.34 79 VAL A C 1
ATOM 663 O O . VAL A 1 79 ? -16.739 7.483 11.642 1.00 59.34 79 VAL A O 1
ATOM 666 N N . LEU A 1 80 ? -16.223 5.305 11.776 1.00 58.03 80 LEU A N 1
ATOM 667 C CA . LEU A 1 80 ? -17.530 4.788 12.158 1.00 58.03 80 LEU A CA 1
ATOM 668 C C . LEU A 1 80 ? -17.977 5.331 13.513 1.00 58.03 80 LEU A C 1
ATOM 670 O O . LEU A 1 80 ? -19.148 5.656 13.656 1.00 58.03 80 LEU A O 1
ATOM 674 N N . GLY A 1 81 ? -17.077 5.527 14.478 1.00 61.75 81 GLY A N 1
ATOM 675 C CA . GLY A 1 81 ? -17.382 6.199 15.743 1.00 61.75 81 GLY A CA 1
ATOM 676 C C . GLY A 1 81 ? -17.861 7.638 15.532 1.00 61.75 81 GLY A C 1
ATOM 677 O O . GLY A 1 81 ? -18.911 8.029 16.043 1.00 61.75 81 GLY A O 1
ATOM 678 N N . ARG A 1 82 ? -17.170 8.414 14.683 1.00 63.47 82 ARG A N 1
ATOM 679 C CA . ARG A 1 82 ? -17.603 9.775 14.303 1.00 63.47 82 ARG A CA 1
ATOM 680 C C . ARG A 1 82 ? -18.913 9.776 13.512 1.00 63.47 82 ARG A C 1
ATOM 682 O O . ARG A 1 82 ? -19.714 10.698 13.664 1.00 63.47 82 ARG A O 1
ATOM 689 N N . MET A 1 83 ? -19.143 8.761 12.680 1.00 48.84 83 MET A N 1
ATOM 690 C CA . MET A 1 83 ? -20.388 8.607 11.925 1.00 48.84 83 MET A CA 1
ATOM 691 C C . MET A 1 83 ? -21.558 8.215 12.832 1.00 48.84 83 MET A C 1
ATOM 693 O O . MET A 1 83 ? -22.594 8.864 12.749 1.00 48.84 83 MET A O 1
ATOM 697 N N . ARG A 1 84 ? -21.387 7.261 13.755 1.00 56.47 84 ARG A N 1
ATOM 698 C CA . ARG A 1 84 ? -22.391 6.859 14.758 1.00 56.47 84 ARG A CA 1
ATOM 699 C C . ARG A 1 84 ? -22.750 8.013 15.692 1.00 56.47 84 ARG A C 1
ATOM 701 O O . ARG A 1 84 ? -23.929 8.263 15.907 1.00 56.47 84 ARG A O 1
ATOM 708 N N . ALA A 1 85 ? -21.771 8.798 16.146 1.00 60.81 85 ALA A N 1
ATOM 709 C CA . ALA A 1 85 ? -22.023 10.007 16.938 1.00 60.81 85 ALA A CA 1
ATOM 710 C C . ALA A 1 85 ? -22.842 11.066 16.172 1.00 60.81 85 ALA A C 1
ATOM 712 O O . ALA A 1 85 ? -23.609 11.825 16.763 1.00 60.81 85 ALA A O 1
ATOM 713 N N . ARG A 1 86 ? -22.701 11.128 14.841 1.00 60.69 86 ARG A N 1
ATOM 714 C CA . ARG A 1 86 ? -23.487 12.022 13.977 1.00 60.69 86 ARG A CA 1
ATOM 715 C C . ARG A 1 86 ? -24.868 11.441 13.641 1.00 60.69 86 ARG A C 1
ATOM 717 O O . ARG A 1 86 ? -25.822 12.206 13.576 1.00 60.69 86 ARG A O 1
ATOM 724 N N . ALA A 1 87 ? -24.964 10.126 13.458 1.00 55.34 87 ALA A N 1
ATOM 725 C CA . ALA A 1 87 ? -26.198 9.390 13.190 1.00 55.34 87 ALA A CA 1
ATOM 726 C C . ALA A 1 87 ? -27.129 9.387 14.407 1.00 55.34 87 ALA A C 1
ATOM 728 O O . ALA A 1 87 ? -28.309 9.668 14.261 1.00 55.34 87 ALA A O 1
ATOM 729 N N . SER A 1 88 ? -26.580 9.214 15.612 1.00 59.78 88 SER A N 1
ATOM 730 C CA . SER A 1 88 ? -27.306 9.318 16.883 1.00 59.78 88 SER A CA 1
ATOM 731 C C . SER A 1 88 ? -27.917 10.715 17.083 1.00 59.78 88 SER A C 1
ATOM 733 O O . SER A 1 88 ? -29.080 10.834 17.445 1.00 59.78 88 SER A O 1
ATOM 735 N N . ARG A 1 89 ? -27.203 11.787 16.699 1.00 60.91 89 ARG A N 1
ATOM 736 C CA . ARG A 1 89 ? -27.758 13.159 16.658 1.00 60.91 89 ARG A CA 1
ATOM 737 C C . ARG A 1 89 ? -28.818 13.390 15.575 1.00 60.91 89 ARG A C 1
ATOM 739 O O . ARG A 1 89 ? -29.527 14.387 15.641 1.00 60.91 89 ARG A O 1
ATOM 746 N N . LYS A 1 90 ? -28.891 12.527 14.561 1.00 61.94 90 LYS A N 1
ATOM 747 C CA . LYS A 1 90 ? -29.856 12.618 13.454 1.00 61.94 90 LYS A CA 1
ATOM 748 C C . LYS A 1 90 ? -30.910 11.504 13.472 1.00 61.94 90 LYS A C 1
ATOM 750 O O . LYS A 1 90 ? -31.674 11.408 12.522 1.00 61.94 90 LYS A O 1
ATOM 755 N N . ASN A 1 91 ? -30.958 10.696 14.534 1.00 61.06 91 ASN A N 1
ATOM 756 C CA . ASN A 1 91 ? -31.846 9.542 14.685 1.00 61.06 91 ASN A CA 1
ATOM 757 C C . ASN A 1 91 ? -31.799 8.541 13.507 1.00 61.06 91 ASN A C 1
ATOM 759 O O . ASN A 1 91 ? -32.811 7.951 13.154 1.00 61.06 91 ASN A O 1
ATOM 763 N N . ILE A 1 92 ? -30.628 8.381 12.879 1.00 60.66 92 ILE A N 1
ATOM 764 C CA . ILE A 1 92 ? -30.432 7.473 11.737 1.00 60.66 92 ILE A CA 1
ATOM 765 C C . ILE A 1 92 ? -30.001 6.112 12.283 1.00 60.66 92 ILE A C 1
ATOM 767 O O . ILE A 1 92 ? -28.933 6.019 12.902 1.00 60.66 92 ILE A O 1
ATOM 771 N N . SER A 1 93 ? -30.809 5.073 12.065 1.00 64.25 93 SER A N 1
ATOM 772 C CA . SER A 1 93 ? -30.533 3.731 12.582 1.00 64.25 93 SER A CA 1
ATOM 773 C C . SER A 1 93 ? -29.634 2.917 11.641 1.00 64.25 93 SER A C 1
ATOM 775 O O . SER A 1 93 ? -29.413 3.251 10.473 1.00 64.25 93 SER A O 1
ATOM 777 N N . THR A 1 94 ? -29.083 1.820 12.158 1.00 58.28 94 THR A N 1
ATOM 778 C CA . THR A 1 94 ? -28.321 0.830 11.381 1.00 58.28 94 THR A CA 1
ATOM 779 C C . THR A 1 94 ? -29.128 0.236 10.226 1.00 58.28 94 THR A C 1
ATOM 781 O O . THR A 1 94 ? -28.565 -0.060 9.170 1.00 58.28 94 THR A O 1
ATOM 784 N N . GLU A 1 95 ? -30.441 0.121 10.393 1.00 61.22 95 GLU A N 1
ATOM 785 C CA . GLU A 1 95 ? -31.385 -0.400 9.407 1.00 61.22 95 GLU A CA 1
ATOM 786 C C . GLU A 1 95 ? -31.592 0.589 8.250 1.00 61.22 95 GLU A C 1
ATOM 788 O O . GLU A 1 95 ? -31.726 0.168 7.101 1.00 61.22 95 GLU A O 1
ATOM 793 N N . ASP A 1 96 ? -31.545 1.898 8.511 1.00 61.47 96 ASP A N 1
ATOM 794 C CA . ASP A 1 96 ? -31.605 2.932 7.467 1.00 61.47 96 ASP A CA 1
ATOM 795 C C . ASP A 1 96 ? -30.376 2.876 6.555 1.00 61.47 96 ASP A C 1
ATOM 797 O O . ASP A 1 96 ? -30.487 2.908 5.330 1.00 61.47 96 ASP A O 1
ATOM 801 N N . ILE A 1 97 ? -29.194 2.705 7.151 1.00 61.31 97 ILE A N 1
ATOM 802 C CA . ILE A 1 97 ? -27.927 2.595 6.415 1.00 61.31 97 ILE A CA 1
ATOM 803 C C . ILE A 1 97 ? -27.892 1.304 5.589 1.00 61.31 97 ILE A C 1
ATOM 805 O O . ILE A 1 97 ? -27.462 1.312 4.433 1.00 61.31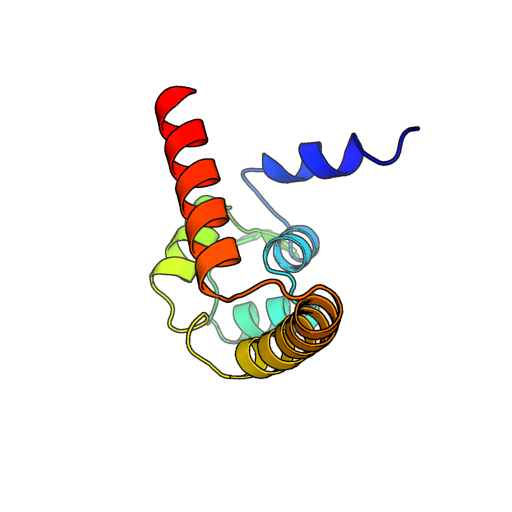 97 ILE A O 1
ATOM 809 N N . ALA A 1 98 ? -28.343 0.188 6.168 1.00 58.56 98 ALA A N 1
ATOM 810 C CA . ALA A 1 98 ? -28.393 -1.095 5.476 1.00 58.56 98 ALA A CA 1
ATOM 811 C C . ALA A 1 98 ? -29.351 -1.059 4.274 1.00 58.56 98 ALA A C 1
ATOM 813 O O . ALA A 1 98 ? -29.021 -1.595 3.212 1.00 58.56 98 ALA A O 1
ATOM 814 N N . ARG A 1 99 ? -30.506 -0.394 4.418 1.00 65.75 99 ARG A N 1
ATOM 815 C CA . ARG A 1 99 ? -31.453 -0.170 3.317 1.00 65.75 99 ARG A CA 1
ATOM 816 C C . ARG A 1 99 ? -30.819 0.634 2.186 1.00 65.75 99 ARG A C 1
ATOM 818 O O . ARG A 1 99 ? -30.855 0.180 1.044 1.00 65.75 99 ARG A O 1
ATOM 825 N N . GLU A 1 100 ? -30.149 1.734 2.509 1.00 67.06 100 GLU A N 1
ATOM 826 C CA . GLU A 1 100 ? -29.529 2.613 1.512 1.00 67.06 100 GLU A CA 1
ATOM 827 C C . GLU A 1 100 ? -28.411 1.909 0.721 1.00 67.06 100 GLU A C 1
ATOM 829 O O . GLU A 1 100 ? -28.343 1.987 -0.506 1.00 67.06 100 GLU A O 1
ATOM 834 N N . ILE A 1 101 ? -27.547 1.143 1.400 1.00 57.81 101 ILE A N 1
ATOM 835 C CA . ILE A 1 101 ? -26.464 0.389 0.744 1.00 57.81 101 ILE A CA 1
ATOM 836 C C . ILE A 1 101 ? -27.027 -0.632 -0.249 1.00 57.81 101 ILE A C 1
ATOM 838 O O . ILE A 1 101 ? -26.481 -0.806 -1.343 1.00 57.81 101 ILE A O 1
ATOM 842 N N . ASN A 1 102 ? -28.103 -1.320 0.127 1.00 69.81 102 ASN A N 1
ATOM 843 C CA . ASN A 1 102 ? -28.742 -2.300 -0.742 1.00 69.81 102 ASN A CA 1
ATOM 844 C C . ASN A 1 102 ? -29.443 -1.632 -1.930 1.00 69.81 102 ASN A C 1
ATOM 846 O O . ASN A 1 102 ? -29.323 -2.138 -3.044 1.00 69.81 102 ASN A O 1
ATOM 850 N N . GLN A 1 103 ? -30.058 -0.468 -1.724 1.00 68.00 103 GLN A N 1
ATOM 851 C CA . GLN A 1 103 ? -30.678 0.328 -2.783 1.00 68.00 103 GLN A CA 1
ATOM 852 C C . GLN A 1 103 ? -29.652 0.814 -3.821 1.00 68.00 103 GLN A C 1
ATOM 854 O O . GLN A 1 103 ? -29.847 0.644 -5.024 1.00 68.00 103 GLN A O 1
ATOM 859 N N . VAL A 1 104 ? -28.492 1.319 -3.385 1.00 66.81 104 VAL A N 1
ATOM 860 C CA . VAL A 1 104 ? -27.406 1.727 -4.300 1.00 66.81 104 VAL A CA 1
ATOM 861 C C . VAL A 1 104 ? -26.849 0.533 -5.088 1.00 66.81 104 VAL A C 1
ATOM 863 O O . VAL A 1 104 ? -26.485 0.666 -6.259 1.00 66.81 104 VAL A O 1
ATOM 866 N N . ARG A 1 105 ? -26.776 -0.652 -4.469 1.00 57.22 105 ARG A N 1
ATOM 867 C CA . ARG A 1 105 ? -26.311 -1.885 -5.125 1.00 57.22 105 ARG A CA 1
ATOM 868 C C . ARG A 1 105 ? -27.306 -2.419 -6.152 1.00 57.22 105 ARG A C 1
ATOM 870 O O . ARG A 1 105 ? -26.861 -2.934 -7.174 1.00 57.22 105 ARG A O 1
ATOM 877 N N . SER A 1 106 ? -28.611 -2.313 -5.899 1.00 59.97 106 SER A N 1
ATOM 878 C CA . SER A 1 106 ? -29.639 -2.700 -6.870 1.00 59.97 106 SER A CA 1
ATOM 879 C C . SER A 1 106 ? -29.700 -1.728 -8.044 1.00 59.97 106 SER A C 1
ATOM 881 O O . SER A 1 106 ? -29.771 -2.185 -9.179 1.00 59.97 106 SER A O 1
ATOM 883 N N . GLN A 1 107 ? -29.565 -0.420 -7.796 1.00 57.69 107 GLN A N 1
ATOM 884 C CA . GLN A 1 107 ? -29.548 0.601 -8.851 1.00 57.69 107 GLN A CA 1
ATOM 885 C C . GLN A 1 107 ? -28.403 0.349 -9.845 1.00 57.69 107 GLN A C 1
ATOM 887 O O . GLN A 1 107 ? -28.618 0.204 -11.040 1.00 57.69 107 GLN A O 1
ATOM 892 N N . ARG A 1 108 ? -27.186 0.124 -9.331 1.00 49.47 108 ARG A N 1
ATOM 893 C CA . ARG A 1 108 ? -26.001 -0.174 -10.157 1.00 49.47 108 ARG A CA 1
ATOM 894 C C . ARG A 1 108 ? -26.065 -1.496 -10.925 1.00 49.47 108 ARG A C 1
ATOM 896 O O . ARG A 1 108 ? -25.270 -1.681 -11.835 1.00 49.47 108 ARG A O 1
ATOM 903 N N . ARG A 1 109 ? -26.933 -2.430 -10.521 1.00 53.06 109 ARG A N 1
ATOM 904 C CA . ARG A 1 109 ? -27.186 -3.687 -11.247 1.00 53.06 109 ARG A CA 1
ATOM 905 C C . ARG A 1 109 ? -28.286 -3.549 -12.299 1.00 53.06 109 ARG A C 1
ATOM 907 O O . ARG A 1 109 ? -28.351 -4.396 -13.172 1.00 53.06 109 ARG A O 1
ATOM 914 N N . ALA A 1 110 ? -29.154 -2.546 -12.174 1.00 51.72 110 ALA A N 1
ATOM 915 C CA . ALA A 1 110 ? -30.199 -2.238 -13.146 1.00 51.72 110 ALA A CA 1
ATOM 916 C C . ALA A 1 110 ? -29.702 -1.283 -14.246 1.00 51.72 110 ALA A C 1
ATOM 918 O O . ALA A 1 110 ? -30.202 -1.332 -15.364 1.00 51.72 110 ALA A O 1
ATOM 919 N N . ASP A 1 111 ? -28.706 -0.452 -13.928 1.00 47.72 111 ASP A N 1
ATOM 920 C CA . ASP A 1 111 ? -28.085 0.508 -14.849 1.00 47.72 111 ASP A CA 1
ATOM 921 C C . ASP A 1 111 ? -26.886 -0.080 -15.640 1.00 47.72 111 ASP A C 1
ATOM 923 O O . ASP A 1 111 ? -26.190 0.662 -16.337 1.00 47.72 111 ASP A O 1
ATOM 927 N N . ALA A 1 112 ? -26.607 -1.384 -15.501 1.00 48.72 112 ALA A N 1
ATOM 928 C CA . ALA A 1 112 ? -25.510 -2.119 -16.146 1.00 48.72 112 ALA A CA 1
ATOM 929 C C . ALA A 1 112 ? -26.054 -3.225 -17.056 1.00 48.72 112 ALA A C 1
ATOM 931 O O . ALA A 1 112 ? -25.462 -3.420 -18.141 1.00 48.72 112 ALA A O 1
#

Nearest PDB structures (foldseek):
  6ama-assembly1_B  TM=8.069E-01  e=6.945E-02  Streptomyces venezuelae
  6ama-assembly1_A  TM=7.992E-01  e=1.168E-01  Streptomyces venezuelae
  6amk-assembly1_A  TM=8.375E-01  e=3.528E-01  Streptomyces venezuelae
  6amk-assembly1_B  TM=7.303E-01  e=2.097E-01  Streptomyces venezuelae
  8csh-assembly1_A  TM=6.416E-01  e=2.324E+00  unidentified plasmid

Mean predicted aligned error: 14.71 Å

Foldseek 3Di:
DPPPVVVVVLPPDQKDWLVSVCVVVVHDSVVSVVCVVVVNADWDDDPPTTMDGPVRRVVSVVVDCPVVDDVVVVVCCVVVVVVVVVCVVVVNDPVNVVVVVVVVVVVVVVVD